Protein AF-X1EUC3-F1 (afdb_monomer)

Radius of gyration: 13.88 Å; Cα contacts (8 Å, |Δi|>4): 85; chains: 1; bounding box: 26×24×37 Å

Nearest PDB structures (foldseek):
  5jtg-assembly1_C  TM=8.549E-01  e=1.535E-03  Thermotoga maritima MSB8
  3jcg-assembly1_B  TM=8.493E-01  e=1.352E-03  Thermotoga maritima
  3jcf-assembly1_A  TM=8.584E-01  e=1.635E-03  Thermotoga maritima
  2iub-assembly2_J  TM=8.535E-01  e=2.105E-03  Thermotoga maritima
  5jrw-assembly1_C  TM=8.646E-01  e=2.389E-03  Thermotoga maritima MSB8

Solvent-accessible surface area (backbone atoms only — not comparable to full-atom values): 4568 Å² total; per-residue (Å²): 131,80,78,84,86,63,68,45,72,69,58,46,50,52,46,59,76,77,41,93,66,59,69,68,62,50,54,52,53,65,45,93,82,71,75,69,47,76,48,84,53,98,76,36,37,42,34,35,45,73,48,80,44,75,40,80,90,80,72,44,74,42,84,44,78,48,75,46,80,48,111

Secondary structure (DSSP, 8-state):
--------HHHHHHHHHHS---HHHHHHHH-S----EEEE-SS-EEEEEEEEEEETTTTEEEEEEEEEEE-

InterPro domains:
  IPR002523 Mg2+ transporter protein, CorA-like/Zinc transport protein ZntB [PF01544] (5-70)
  IPR045861 CorA, cytoplasmic domain [SSF143865] (5-71)

pLDDT: mean 90.84, std 12.23, range [38.88, 98.31]

Sequence (71 aa):
MAGSNQPTEQETEHLAQNYHFHPLDLDDCLSRIQRPKIDEYKDYLFLVFHFPVFNKLARTTTASQLSVFIG

Foldseek 3Di:
DPPCPQDDPVNLVVCVVPDVDDVVLSVVSNDPDDDFDWDDDPPWIKTKDWDWDADPVVRDIDIDIDIDIGD

Mean predicted aligned error: 4.33 Å

Organism: NCBI:txid412755

Structure (mmCIF, N/CA/C/O backbone):
data_AF-X1EUC3-F1
#
_entry.id   AF-X1EUC3-F1
#
loop_
_atom_site.group_PDB
_atom_site.id
_atom_site.type_symbol
_atom_site.label_atom_id
_atom_site.label_alt_id
_atom_site.label_comp_id
_atom_site.label_asym_id
_atom_site.label_entity_id
_atom_site.label_seq_id
_atom_site.pdbx_PDB_ins_code
_atom_site.Cartn_x
_atom_site.Cartn_y
_atom_site.Cartn_z
_atom_site.occupancy
_atom_site.B_iso_or_equiv
_atom_site.auth_seq_id
_atom_site.auth_comp_id
_atom_site.auth_asym_id
_atom_site.auth_atom_id
_atom_site.pdbx_PDB_model_num
ATOM 1 N N . MET A 1 1 ? 6.463 11.060 -18.872 1.00 38.88 1 MET A N 1
ATOM 2 C CA . MET A 1 1 ? 6.367 11.467 -17.458 1.00 38.88 1 MET A CA 1
ATOM 3 C C . MET A 1 1 ? 5.163 10.735 -16.879 1.00 38.88 1 MET A C 1
ATOM 5 O O . MET A 1 1 ? 4.050 11.201 -17.067 1.00 38.88 1 MET A O 1
ATOM 9 N N . ALA A 1 2 ? 5.336 9.523 -16.341 1.00 45.09 2 ALA A N 1
ATOM 10 C CA . ALA A 1 2 ? 4.239 8.867 -15.626 1.00 45.09 2 ALA A CA 1
ATOM 11 C C . ALA A 1 2 ? 3.984 9.701 -14.366 1.00 45.09 2 ALA A C 1
ATOM 13 O O . ALA A 1 2 ? 4.937 9.968 -13.635 1.00 45.09 2 ALA A O 1
ATOM 14 N N . GLY A 1 3 ? 2.758 10.193 -14.179 1.00 45.12 3 GLY A N 1
ATOM 15 C CA . GLY A 1 3 ? 2.391 10.918 -12.966 1.00 45.12 3 GLY A CA 1
ATOM 16 C C . GLY A 1 3 ? 2.770 10.071 -11.757 1.00 45.12 3 GLY A C 1
ATOM 17 O O . GLY A 1 3 ? 2.468 8.879 -11.718 1.00 45.12 3 GLY A O 1
ATOM 18 N N . SER A 1 4 ? 3.506 10.659 -10.822 1.00 54.72 4 SER A N 1
ATOM 19 C CA . SER A 1 4 ? 3.872 10.007 -9.570 1.00 54.72 4 SER A CA 1
ATOM 20 C C . SER A 1 4 ? 2.619 9.884 -8.705 1.00 54.72 4 SER A C 1
ATOM 22 O O . SER A 1 4 ? 2.417 10.684 -7.803 1.00 54.72 4 SER A O 1
ATOM 24 N N . ASN A 1 5 ? 1.759 8.909 -9.000 1.00 69.94 5 ASN A N 1
ATOM 25 C CA . ASN A 1 5 ? 0.611 8.553 -8.165 1.00 69.94 5 ASN A CA 1
ATOM 26 C C . ASN A 1 5 ? 1.078 7.639 -7.018 1.00 69.94 5 ASN A C 1
ATOM 28 O O . ASN A 1 5 ? 0.613 6.510 -6.880 1.00 69.94 5 ASN A O 1
ATOM 32 N N . GLN A 1 6 ? 2.113 8.087 -6.303 1.00 84.00 6 GLN A N 1
ATOM 33 C CA . GLN A 1 6 ? 2.630 7.415 -5.116 1.00 84.00 6 GLN A CA 1
ATOM 34 C C . GLN A 1 6 ? 1.855 7.936 -3.908 1.00 84.00 6 GLN A C 1
ATOM 36 O O . GLN A 1 6 ? 1.684 9.153 -3.829 1.00 84.00 6 GLN A O 1
ATOM 41 N N . PRO A 1 7 ? 1.423 7.056 -2.989 1.00 89.69 7 PRO A N 1
ATOM 42 C CA . PRO A 1 7 ? 0.809 7.488 -1.744 1.00 89.69 7 PRO A CA 1
ATOM 43 C C . PRO A 1 7 ? 1.719 8.460 -0.995 1.00 89.69 7 PRO A C 1
ATOM 45 O O . PRO A 1 7 ? 2.935 8.263 -0.920 1.00 89.69 7 PRO A O 1
ATOM 48 N N . THR A 1 8 ? 1.121 9.513 -0.460 1.00 93.44 8 THR A N 1
ATOM 49 C CA . THR A 1 8 ? 1.799 10.539 0.332 1.00 93.44 8 THR A CA 1
ATOM 50 C C . THR A 1 8 ? 1.453 10.406 1.808 1.00 93.44 8 THR A C 1
ATOM 52 O O . THR A 1 8 ? 0.392 9.894 2.164 1.00 93.44 8 THR A O 1
ATOM 55 N N . GLU A 1 9 ? 2.323 10.930 2.675 1.00 94.50 9 GLU A N 1
ATOM 56 C CA . GLU A 1 9 ? 2.073 10.976 4.123 1.00 94.50 9 GLU A CA 1
ATOM 57 C C . GLU A 1 9 ? 0.730 11.653 4.440 1.00 94.50 9 GLU A C 1
ATOM 59 O O . GLU A 1 9 ? -0.050 11.137 5.236 1.00 94.50 9 GLU A O 1
ATOM 64 N N . GLN A 1 10 ? 0.405 12.744 3.735 1.00 95.94 10 GLN A N 1
ATOM 65 C CA . GLN A 1 10 ? -0.860 13.471 3.893 1.00 95.94 10 GLN A CA 1
ATOM 66 C C . GLN A 1 10 ? -2.086 12.608 3.564 1.00 95.94 10 GLN A C 1
ATOM 68 O O . GLN A 1 10 ? -3.095 12.668 4.266 1.00 95.94 10 GLN A O 1
ATOM 73 N N . GLU A 1 11 ? -2.018 11.794 2.508 1.00 94.62 11 GLU A N 1
ATOM 74 C CA . GLU A 1 11 ? -3.103 10.873 2.154 1.00 94.62 11 GLU A CA 1
ATOM 75 C C . GLU A 1 11 ? -3.244 9.764 3.201 1.00 94.62 11 GLU A C 1
ATOM 77 O O . GLU A 1 11 ? -4.361 9.453 3.614 1.00 94.62 11 GLU A O 1
ATOM 82 N N . THR A 1 12 ? -2.135 9.202 3.690 1.00 94.94 12 THR A N 1
ATOM 83 C CA . THR A 1 12 ? -2.181 8.169 4.737 1.00 94.94 12 THR A CA 1
ATOM 84 C C . THR A 1 12 ? -2.649 8.711 6.087 1.00 94.94 12 THR A C 1
ATOM 86 O O . THR A 1 12 ? -3.403 8.031 6.779 1.00 94.94 12 THR A O 1
ATOM 89 N N . GLU A 1 13 ? -2.297 9.949 6.442 1.00 96.62 13 GLU A N 1
ATOM 90 C CA . GLU A 1 13 ? -2.822 10.634 7.629 1.00 96.62 13 GLU A CA 1
ATOM 91 C C . GLU A 1 13 ? -4.326 10.869 7.514 1.00 96.62 13 GLU A C 1
ATOM 93 O O . GLU A 1 13 ? -5.067 10.637 8.469 1.00 96.62 13 GLU A O 1
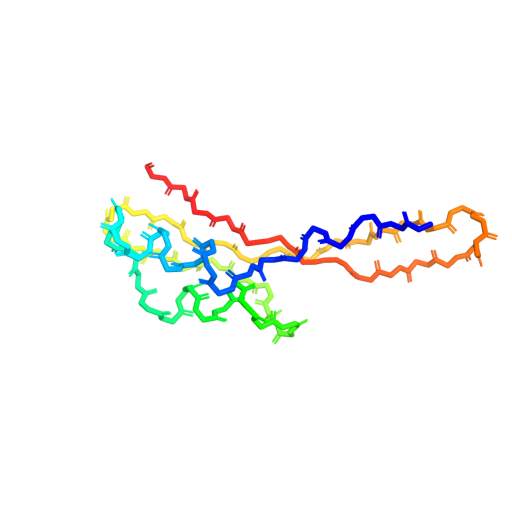ATOM 98 N N . HIS A 1 14 ? -4.801 11.282 6.336 1.00 97.25 1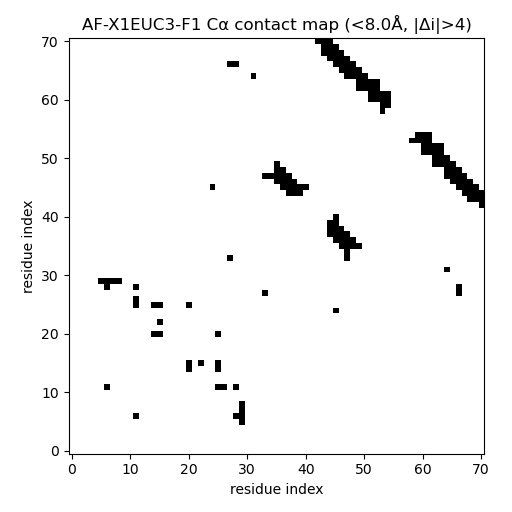4 HIS A N 1
ATOM 99 C CA . HIS A 1 14 ? -6.230 11.415 6.090 1.00 97.25 14 HIS A CA 1
ATOM 100 C C . HIS A 1 14 ? -6.954 10.075 6.292 1.00 97.25 14 HIS A C 1
ATOM 102 O O . HIS A 1 14 ? -8.001 10.041 6.938 1.00 97.25 14 HIS A O 1
ATOM 108 N N . LEU A 1 15 ? -6.395 8.960 5.810 1.00 96.44 15 LEU A N 1
ATOM 109 C CA . LEU A 1 15 ? -6.970 7.635 6.060 1.00 96.44 15 LEU A CA 1
ATOM 110 C C . LEU A 1 15 ? -6.957 7.277 7.554 1.00 96.44 15 LEU A C 1
ATOM 112 O O . LEU A 1 15 ? -7.983 6.835 8.063 1.00 96.44 15 LEU A O 1
ATOM 116 N N . ALA A 1 16 ? -5.857 7.543 8.266 1.00 96.75 16 ALA A N 1
ATOM 117 C CA . ALA A 1 16 ? -5.736 7.300 9.708 1.00 96.75 16 ALA A CA 1
ATOM 118 C C . ALA A 1 16 ? -6.771 8.074 10.543 1.00 96.75 16 ALA A C 1
ATOM 120 O O . ALA A 1 16 ? -7.223 7.599 11.582 1.00 96.75 16 ALA A O 1
ATOM 121 N N . GLN A 1 17 ? -7.132 9.284 10.108 1.00 97.75 17 GLN A N 1
ATOM 122 C CA . GLN A 1 17 ? -8.095 10.138 10.808 1.00 97.75 17 GLN A CA 1
ATOM 123 C C . GLN A 1 17 ? -9.552 9.724 10.573 1.00 97.75 17 GLN A C 1
ATOM 125 O O . GLN A 1 17 ? -10.400 9.990 11.422 1.00 97.75 17 GLN A O 1
ATOM 130 N N . ASN A 1 18 ? -9.854 9.117 9.422 1.00 97.12 18 ASN A N 1
ATOM 131 C CA . ASN A 1 18 ? -11.229 8.827 9.005 1.00 97.12 18 ASN A CA 1
ATOM 132 C C . ASN A 1 18 ? -11.606 7.344 9.126 1.00 97.12 18 ASN A C 1
ATOM 134 O O . ASN A 1 18 ? -12.793 7.024 9.170 1.00 97.12 18 ASN A O 1
ATOM 138 N N . TYR A 1 19 ? -10.621 6.448 9.200 1.00 96.31 19 TYR A N 1
ATOM 139 C CA . TYR A 1 19 ? -10.816 5.002 9.263 1.00 96.31 19 TYR A CA 1
ATOM 140 C C . TYR A 1 19 ? -9.944 4.381 10.356 1.00 96.31 19 TYR A C 1
ATOM 142 O O . TYR A 1 19 ? -8.846 4.849 10.644 1.00 96.31 19 TYR A O 1
ATOM 150 N N . HIS A 1 20 ? -10.404 3.272 10.934 1.00 95.31 20 HIS A N 1
ATOM 151 C CA . HIS A 1 20 ? -9.662 2.521 11.952 1.00 95.31 20 HIS A CA 1
ATOM 152 C C . HIS A 1 20 ? -8.738 1.464 11.325 1.00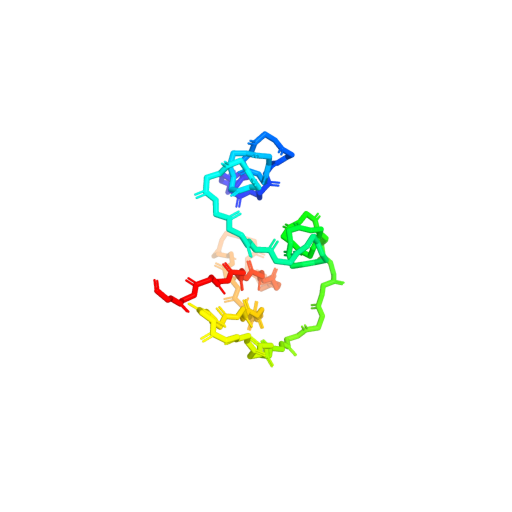 95.31 20 HIS A C 1
ATOM 154 O O . HIS A 1 20 ? -8.748 0.303 11.733 1.00 95.31 20 HIS A O 1
ATOM 160 N N . PHE A 1 21 ? -7.970 1.849 10.304 1.00 97.44 21 PHE A N 1
ATOM 161 C CA . PHE A 1 21 ? -6.985 0.954 9.701 1.00 97.44 21 PHE A CA 1
ATOM 162 C C . PHE A 1 21 ? -5.803 0.727 10.643 1.00 97.44 21 PHE A C 1
ATOM 164 O O . PHE A 1 21 ? -5.418 1.597 11.427 1.00 97.44 21 PHE A O 1
ATOM 171 N N . HIS A 1 22 ? -5.216 -0.462 10.566 1.00 96.88 22 HIS A N 1
ATOM 172 C CA . HIS A 1 22 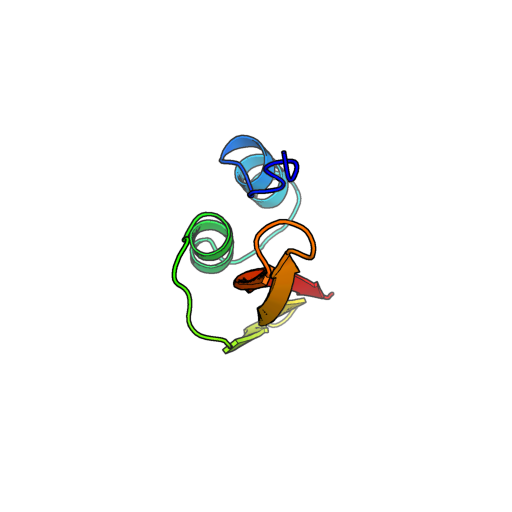? -4.044 -0.817 11.339 1.00 96.88 22 HIS A CA 1
ATOM 173 C C . HIS A 1 22 ? -2.858 0.068 10.909 1.00 96.88 22 HIS A C 1
ATOM 175 O O . HIS A 1 22 ? -2.589 0.168 9.710 1.00 96.88 22 HIS A O 1
ATOM 181 N N . PRO A 1 23 ? -2.102 0.681 11.843 1.00 96.06 23 PRO A N 1
ATOM 182 C CA . PRO A 1 23 ? -1.016 1.603 11.498 1.00 96.06 23 PRO A CA 1
ATOM 183 C C . PRO A 1 23 ? 0.025 1.014 10.537 1.00 96.06 23 PRO A C 1
ATOM 185 O O . PRO A 1 23 ? 0.468 1.694 9.619 1.00 96.06 23 PRO A O 1
ATOM 188 N N . LEU A 1 24 ? 0.347 -0.278 10.684 1.00 95.81 24 LEU A N 1
ATOM 189 C CA . LEU A 1 24 ? 1.289 -0.957 9.783 1.00 95.81 24 LEU A CA 1
ATOM 190 C C . LEU A 1 24 ? 0.788 -1.046 8.331 1.00 95.81 24 LEU A C 1
ATOM 192 O O . LEU A 1 24 ? 1.604 -1.028 7.416 1.00 95.81 24 LEU A O 1
ATOM 196 N N . ASP A 1 25 ? -0.526 -1.110 8.098 1.00 96.44 25 ASP A N 1
ATOM 197 C CA . ASP A 1 25 ? -1.077 -1.149 6.736 1.00 96.44 25 ASP A CA 1
ATOM 198 C C . ASP A 1 25 ? -0.938 0.222 6.048 1.00 96.44 25 ASP A C 1
ATOM 200 O O . ASP A 1 25 ? -0.738 0.317 4.835 1.00 96.44 25 ASP A O 1
ATOM 204 N N . LEU A 1 26 ? -1.017 1.304 6.831 1.00 96.06 26 LEU A N 1
ATOM 205 C CA . LEU A 1 26 ? -0.781 2.668 6.356 1.00 96.06 26 LEU A CA 1
ATOM 206 C C . LEU A 1 26 ? 0.705 2.899 6.060 1.00 96.06 26 LEU A C 1
ATOM 208 O O . LEU A 1 26 ? 1.035 3.423 4.995 1.00 96.06 26 LEU A O 1
ATOM 212 N N . ASP A 1 27 ? 1.598 2.430 6.936 1.00 94.81 27 ASP A N 1
ATOM 213 C CA . ASP A 1 27 ? 3.048 2.453 6.698 1.00 94.81 27 ASP A CA 1
ATOM 214 C C . ASP A 1 27 ? 3.415 1.673 5.421 1.00 94.81 27 ASP A C 1
ATOM 216 O O . ASP A 1 27 ? 4.250 2.1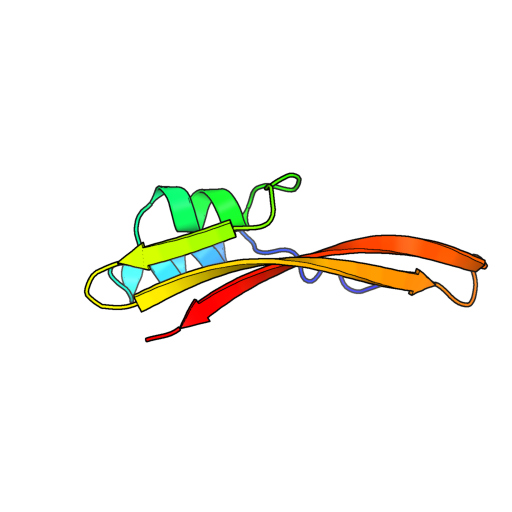01 4.615 1.00 94.81 27 ASP A O 1
ATOM 220 N N . ASP A 1 28 ? 2.737 0.551 5.177 1.00 94.62 28 ASP A N 1
ATOM 221 C CA . ASP A 1 28 ? 2.922 -0.260 3.977 1.00 94.62 28 ASP A CA 1
ATOM 222 C C . ASP A 1 28 ? 2.514 0.457 2.685 1.00 94.62 28 ASP A C 1
ATOM 224 O O . ASP A 1 28 ? 3.081 0.167 1.627 1.00 94.62 28 ASP A O 1
ATOM 228 N N . CYS A 1 29 ? 1.589 1.419 2.746 1.00 93.69 29 CYS A N 1
ATOM 229 C CA . CYS A 1 29 ? 1.233 2.251 1.595 1.00 93.69 29 CYS A CA 1
ATOM 230 C C . CYS A 1 29 ? 2.369 3.203 1.187 1.00 93.69 29 CYS A C 1
ATOM 232 O O . CYS A 1 29 ? 2.511 3.507 0.002 1.00 93.69 29 CYS A O 1
ATOM 234 N N . LEU A 1 30 ? 3.198 3.640 2.141 1.00 92.56 30 LEU A N 1
ATOM 235 C CA . LEU A 1 30 ? 4.352 4.515 1.893 1.00 92.56 30 LEU A CA 1
ATOM 236 C C . LEU A 1 30 ? 5.613 3.725 1.508 1.00 92.56 30 LEU A C 1
ATOM 238 O O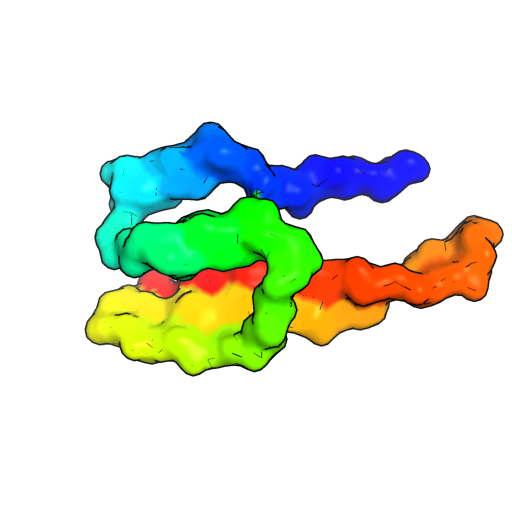 . LEU A 1 30 ? 6.555 4.265 0.918 1.00 92.56 30 LEU A O 1
ATOM 242 N N . SER A 1 31 ? 5.645 2.428 1.817 1.00 87.00 31 SER A N 1
ATOM 243 C CA . SER A 1 31 ? 6.772 1.557 1.499 1.00 87.00 31 SER A CA 1
ATOM 244 C C . SER A 1 31 ? 6.833 1.209 0.010 1.00 87.00 31 SER A C 1
ATOM 246 O O . SER A 1 31 ? 5.893 0.690 -0.592 1.00 87.00 31 SER A O 1
ATOM 248 N N . ARG A 1 32 ? 8.008 1.421 -0.596 1.00 72.69 32 ARG A N 1
ATOM 249 C CA . ARG A 1 32 ? 8.257 1.092 -2.014 1.00 72.69 32 ARG A CA 1
ATOM 250 C C . ARG A 1 32 ? 8.459 -0.403 -2.271 1.00 72.69 32 ARG A C 1
ATOM 252 O O . ARG A 1 32 ? 8.492 -0.806 -3.432 1.00 72.69 32 ARG A O 1
ATOM 259 N N . ILE A 1 33 ? 8.684 -1.203 -1.227 1.00 76.81 33 ILE A N 1
ATOM 260 C CA . ILE A 1 33 ? 9.010 -2.629 -1.344 1.00 76.81 33 ILE A CA 1
ATOM 261 C C . ILE A 1 33 ? 8.213 -3.394 -0.290 1.00 76.81 33 ILE A C 1
ATOM 263 O O . ILE A 1 33 ? 8.742 -3.725 0.769 1.00 76.81 33 ILE A O 1
ATOM 267 N N . GLN A 1 34 ? 6.950 -3.699 -0.591 1.00 88.56 34 GLN A N 1
ATOM 268 C CA . GLN A 1 34 ? 6.181 -4.676 0.179 1.00 88.56 34 GLN A CA 1
ATOM 269 C C . GLN A 1 34 ? 5.958 -5.962 -0.598 1.00 88.56 34 GLN A C 1
ATOM 271 O O . GLN A 1 34 ? 5.832 -5.950 -1.819 1.00 88.56 34 GLN A O 1
ATOM 276 N N . ARG A 1 35 ? 5.935 -7.103 0.099 1.00 92.44 35 ARG A N 1
ATOM 277 C CA . ARG A 1 35 ? 5.584 -8.382 -0.538 1.00 92.44 35 ARG A CA 1
ATOM 278 C C . ARG A 1 35 ? 4.073 -8.416 -0.783 1.00 92.44 35 ARG A C 1
ATOM 280 O O . ARG A 1 35 ? 3.336 -7.916 0.065 1.00 92.44 35 ARG A O 1
ATOM 287 N N . PRO A 1 36 ? 3.600 -9.026 -1.886 1.00 95.00 36 PRO A N 1
ATOM 288 C CA . PRO A 1 36 ? 2.176 -9.255 -2.062 1.00 95.00 36 PRO A CA 1
ATOM 289 C C . PRO A 1 36 ? 1.590 -10.024 -0.879 1.00 95.00 36 PRO A C 1
ATOM 291 O O . PRO A 1 36 ? 2.163 -11.034 -0.460 1.00 95.00 36 PRO A O 1
ATOM 294 N N . LYS A 1 37 ? 0.470 -9.539 -0.349 1.00 96.38 37 LYS A N 1
ATOM 295 C CA . LYS A 1 37 ? -0.188 -10.107 0.831 1.00 96.38 37 LYS A CA 1
ATOM 296 C C . LYS A 1 37 ? -1.679 -9.790 0.853 1.00 96.38 37 LYS A C 1
ATOM 298 O O . LYS A 1 37 ? -2.140 -8.914 0.121 1.00 96.38 37 LYS A O 1
ATOM 303 N N . ILE A 1 38 ? -2.389 -10.531 1.696 1.00 98.06 38 ILE A N 1
ATOM 304 C CA . ILE A 1 38 ? -3.775 -10.293 2.086 1.00 98.06 38 ILE A CA 1
ATOM 305 C C . ILE A 1 38 ? -3.800 -10.413 3.606 1.00 98.06 38 ILE A C 1
ATOM 307 O O . ILE A 1 38 ? -3.534 -11.496 4.127 1.00 98.06 38 ILE A O 1
ATOM 311 N N . ASP A 1 39 ? -4.114 -9.316 4.279 1.00 98.00 39 ASP A N 1
ATOM 312 C CA . ASP A 1 39 ? -4.303 -9.269 5.721 1.00 98.00 39 ASP A CA 1
ATOM 313 C C . ASP A 1 39 ? -5.797 -9.089 6.005 1.00 98.00 39 ASP A C 1
ATOM 315 O O . ASP A 1 39 ? -6.454 -8.199 5.457 1.00 98.00 39 ASP A O 1
ATOM 319 N N . GLU A 1 40 ? -6.346 -9.975 6.830 1.00 98.12 40 GLU A N 1
ATOM 320 C CA . GLU A 1 40 ? -7.757 -9.975 7.206 1.00 98.12 40 GLU A CA 1
ATOM 321 C C . GLU A 1 40 ? -7.918 -9.379 8.603 1.00 98.12 40 GLU A C 1
ATOM 323 O O . GLU A 1 40 ? -7.357 -9.877 9.582 1.00 98.12 40 GLU A O 1
ATOM 328 N N . TYR A 1 41 ? -8.717 -8.321 8.689 1.00 97.19 41 TYR A N 1
ATOM 329 C CA . TYR A 1 41 ? -9.153 -7.721 9.939 1.00 97.19 41 TYR A CA 1
ATOM 330 C C . TYR A 1 41 ? -10.663 -7.891 10.081 1.00 97.19 41 TYR A C 1
ATOM 332 O O . TYR A 1 41 ? -11.370 -8.239 9.139 1.00 97.19 41 TYR A O 1
ATOM 340 N N . LYS A 1 42 ? -11.177 -7.623 11.283 1.00 96.50 42 LYS A N 1
ATOM 341 C CA . LYS A 1 42 ? -12.604 -7.785 11.585 1.00 96.50 42 LYS A CA 1
ATOM 342 C C . LYS A 1 42 ? -13.512 -6.980 10.645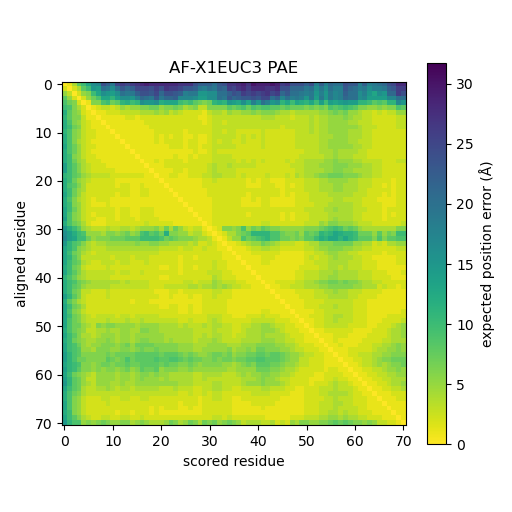 1.00 96.50 42 LYS A C 1
ATOM 344 O O . LYS A 1 42 ? -14.581 -7.465 10.288 1.00 96.50 42 LYS A O 1
ATOM 349 N N . ASP A 1 43 ? -13.085 -5.770 10.287 1.00 95.94 43 ASP A N 1
ATOM 350 C CA . ASP A 1 43 ? -13.925 -4.786 9.597 1.00 95.94 43 ASP A CA 1
ATOM 351 C C . ASP A 1 43 ? -13.453 -4.484 8.161 1.00 95.94 43 ASP A C 1
ATOM 353 O O . ASP A 1 43 ? -14.138 -3.761 7.444 1.00 95.94 43 ASP A O 1
ATOM 357 N N . TYR A 1 44 ? -12.298 -5.009 7.727 1.00 98.00 44 TYR A N 1
ATOM 358 C CA . TYR A 1 44 ? -11.772 -4.799 6.374 1.00 98.00 44 TYR A CA 1
ATOM 359 C C . TYR A 1 44 ? -10.693 -5.830 5.988 1.00 98.00 44 TYR A C 1
ATOM 361 O O . TYR A 1 44 ? -10.093 -6.488 6.838 1.00 98.00 44 TYR A O 1
ATOM 369 N N . LEU A 1 45 ? -10.409 -5.926 4.688 1.00 98.31 45 LEU A N 1
ATOM 370 C CA . LEU A 1 45 ? -9.250 -6.611 4.115 1.00 98.31 45 LEU A CA 1
ATOM 371 C C . LEU A 1 45 ? -8.222 -5.591 3.626 1.00 98.31 45 LEU A C 1
ATOM 373 O O . LEU A 1 45 ? -8.593 -4.620 2.961 1.00 98.31 45 LEU A O 1
ATOM 377 N N . PHE A 1 46 ? -6.940 -5.847 3.879 1.00 98.25 46 PHE A N 1
ATOM 378 C CA . PHE A 1 46 ? -5.830 -5.108 3.284 1.00 98.25 46 PHE A CA 1
ATOM 379 C C . PHE A 1 46 ? -5.062 -5.986 2.302 1.00 98.25 46 PHE A C 1
ATOM 381 O O . PHE A 1 46 ? -4.651 -7.096 2.632 1.00 98.25 46 PHE A O 1
ATOM 388 N N . LEU A 1 47 ? -4.868 -5.503 1.077 1.00 97.81 47 LEU A N 1
ATOM 389 C CA . LEU A 1 47 ? -4.198 -6.242 0.015 1.00 97.81 47 LEU A CA 1
ATOM 390 C C . LEU A 1 47 ? -3.053 -5.426 -0.567 1.00 97.81 47 LEU A C 1
ATOM 392 O O . LEU A 1 47 ? -3.215 -4.245 -0.865 1.00 97.81 47 LEU A O 1
ATOM 396 N N . VAL A 1 48 ? -1.929 -6.092 -0.824 1.00 96.19 48 VAL A N 1
ATOM 397 C CA . VAL A 1 48 ? -0.816 -5.539 -1.603 1.00 96.19 48 VAL A CA 1
ATOM 398 C C . VAL A 1 48 ? -0.650 -6.375 -2.866 1.00 96.19 48 VAL A C 1
ATOM 400 O O . VAL A 1 48 ? -0.373 -7.572 -2.802 1.00 96.19 48 VAL A O 1
ATOM 403 N N . PHE A 1 49 ? -0.789 -5.743 -4.029 1.00 93.88 49 PHE A N 1
ATOM 404 C CA . PHE A 1 49 ? -0.598 -6.362 -5.339 1.00 93.88 49 PHE A CA 1
ATOM 405 C C . PHE A 1 49 ? 0.666 -5.856 -6.012 1.00 93.88 49 PHE A C 1
ATOM 407 O O . PHE A 1 49 ? 1.014 -4.685 -5.893 1.00 93.88 49 PHE A O 1
ATOM 414 N N . HIS A 1 50 ? 1.302 -6.729 -6.794 1.00 91.88 50 HIS A N 1
ATOM 415 C CA . HIS A 1 50 ? 2.374 -6.367 -7.719 1.00 91.88 50 HIS A CA 1
ATOM 416 C C . HIS A 1 50 ? 1.956 -6.715 -9.139 1.00 91.88 50 HIS A C 1
ATOM 418 O O . HIS A 1 50 ? 1.519 -7.836 -9.397 1.00 91.88 50 HIS A O 1
ATOM 424 N N . PHE A 1 51 ? 2.110 -5.778 -10.070 1.00 90.31 51 PHE A N 1
ATOM 425 C CA . PHE A 1 51 ? 1.797 -6.012 -11.477 1.00 90.31 51 PHE A CA 1
ATOM 426 C C . PHE A 1 51 ? 2.781 -5.295 -12.408 1.00 90.31 51 PHE A C 1
ATOM 428 O O . PHE A 1 51 ? 3.332 -4.243 -12.067 1.00 90.31 51 PHE A O 1
ATOM 435 N N . PRO A 1 52 ? 3.037 -5.864 -13.597 1.00 91.62 52 PRO A N 1
ATOM 436 C CA . PRO A 1 52 ? 3.914 -5.248 -14.576 1.00 91.62 52 PRO A CA 1
ATOM 437 C C . PRO A 1 52 ? 3.226 -4.060 -15.255 1.00 91.62 52 PRO A C 1
ATOM 439 O O . PRO A 1 52 ? 2.115 -4.174 -15.770 1.00 91.62 52 PRO A O 1
ATOM 442 N N . VAL A 1 53 ? 3.932 -2.935 -15.342 1.00 91.06 53 VAL A N 1
ATOM 443 C CA . VAL A 1 53 ? 3.550 -1.785 -16.165 1.00 91.06 53 VAL A CA 1
ATOM 444 C C . VAL A 1 53 ? 4.533 -1.678 -17.321 1.00 91.06 53 VAL A C 1
ATOM 446 O O . VAL A 1 53 ? 5.740 -1.524 -17.123 1.00 91.06 53 VAL A O 1
ATOM 449 N N . PHE A 1 54 ? 4.018 -1.780 -18.546 1.00 93.19 54 PHE A N 1
ATOM 450 C CA . PHE A 1 54 ? 4.839 -1.719 -19.750 1.00 93.19 54 PHE A CA 1
ATOM 451 C C . PHE A 1 54 ? 4.978 -0.283 -20.264 1.00 93.19 54 PHE A C 1
ATOM 453 O O . PHE A 1 54 ? 3.996 0.3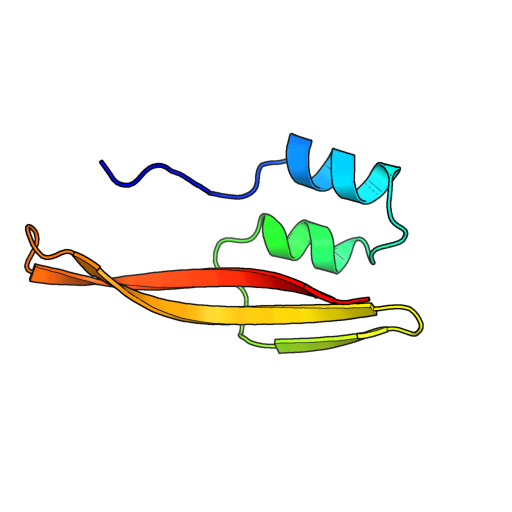58 -20.649 1.00 93.19 54 PHE A O 1
ATOM 460 N N . ASN A 1 55 ? 6.214 0.210 -20.337 1.00 93.56 55 ASN A N 1
ATOM 461 C CA . ASN A 1 55 ? 6.540 1.482 -20.964 1.00 93.56 55 ASN A CA 1
ATOM 462 C C . ASN A 1 55 ? 6.845 1.267 -22.453 1.00 93.56 55 ASN A C 1
ATOM 464 O O . ASN A 1 55 ? 7.923 0.804 -22.826 1.00 93.56 55 ASN A O 1
ATOM 468 N N . LYS A 1 56 ? 5.905 1.664 -23.319 1.00 93.12 56 LYS A N 1
ATOM 469 C CA . LYS A 1 56 ? 6.025 1.496 -24.777 1.00 93.12 56 LYS A CA 1
ATOM 470 C C . LYS A 1 56 ? 7.203 2.257 -25.394 1.00 93.12 56 LYS A C 1
ATOM 472 O O . LYS A 1 56 ? 7.811 1.745 -26.327 1.00 93.12 56 LYS A O 1
ATOM 477 N N . LEU A 1 57 ? 7.516 3.456 -24.891 1.00 94.62 57 LEU A N 1
ATOM 478 C CA . LEU A 1 57 ? 8.587 4.301 -25.434 1.00 94.62 57 LEU A CA 1
ATOM 479 C C . LEU A 1 57 ? 9.966 3.750 -25.065 1.00 94.62 57 LEU A C 1
ATOM 481 O O . LEU A 1 57 ? 10.826 3.614 -25.927 1.00 94.62 57 LEU A O 1
ATOM 485 N N . ALA A 1 58 ? 10.154 3.393 -23.793 1.00 94.50 58 ALA A N 1
ATOM 486 C CA . ALA A 1 58 ? 11.407 2.819 -23.307 1.00 94.50 58 ALA A CA 1
ATOM 487 C C . ALA A 1 58 ? 11.565 1.329 -23.665 1.00 94.50 58 ALA A C 1
ATOM 489 O O . ALA A 1 58 ? 12.657 0.788 -23.539 1.00 94.50 58 ALA A O 1
ATOM 490 N N . ARG A 1 59 ? 10.485 0.667 -24.112 1.00 95.56 59 ARG A N 1
ATOM 491 C CA . ARG A 1 59 ? 10.403 -0.783 -24.365 1.00 95.56 59 ARG A CA 1
ATOM 492 C C . ARG A 1 59 ? 10.814 -1.627 -23.154 1.00 95.56 59 ARG A C 1
ATOM 494 O O . ARG A 1 59 ? 11.388 -2.703 -23.305 1.00 95.56 59 ARG A O 1
ATOM 501 N N . THR A 1 60 ? 10.497 -1.146 -21.958 1.00 95.88 60 THR A N 1
ATOM 502 C CA . THR A 1 60 ? 10.816 -1.801 -20.687 1.00 95.88 60 THR A CA 1
ATOM 503 C C . THR A 1 60 ? 9.557 -2.067 -19.874 1.00 95.88 60 THR A C 1
ATOM 505 O O . THR A 1 60 ? 8.547 -1.374 -20.007 1.00 95.88 60 THR A O 1
ATOM 508 N N . THR A 1 61 ? 9.630 -3.076 -19.009 1.00 94.31 61 THR A N 1
ATOM 509 C CA . THR A 1 61 ? 8.595 -3.392 -18.021 1.00 94.31 61 THR A CA 1
ATOM 510 C C . THR A 1 61 ? 9.114 -3.031 -16.640 1.00 94.31 61 THR A C 1
ATOM 512 O O . THR A 1 61 ? 10.210 -3.444 -16.267 1.00 94.31 61 THR A O 1
ATOM 515 N N . THR A 1 62 ? 8.327 -2.284 -15.875 1.00 90.50 62 THR A N 1
ATOM 516 C CA . THR A 1 62 ? 8.615 -1.962 -14.472 1.00 90.50 62 THR A CA 1
ATOM 517 C C . THR A 1 62 ? 7.558 -2.584 -13.572 1.00 90.50 62 THR A C 1
ATOM 519 O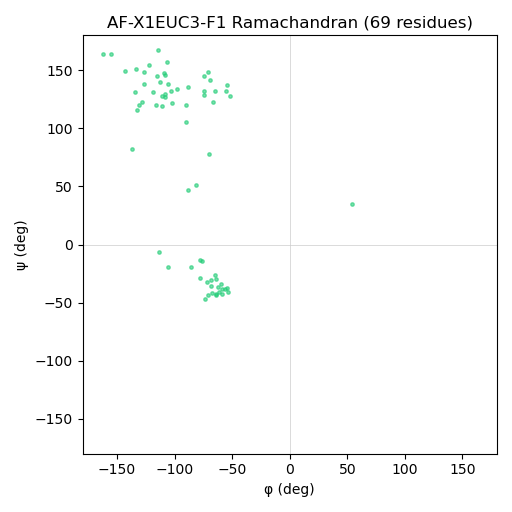 O . THR A 1 62 ? 6.388 -2.635 -13.951 1.00 90.50 62 THR A O 1
ATOM 522 N N . ALA A 1 63 ? 7.948 -3.037 -12.383 1.00 87.50 63 ALA A N 1
ATOM 523 C CA . ALA A 1 63 ? 6.985 -3.449 -11.368 1.00 87.50 63 ALA A CA 1
ATOM 524 C C . ALA A 1 63 ? 6.232 -2.224 -10.826 1.00 87.50 63 ALA A C 1
ATOM 526 O O . ALA A 1 63 ? 6.816 -1.151 -10.658 1.00 87.50 63 ALA A O 1
ATOM 527 N N . SER A 1 64 ? 4.941 -2.391 -10.564 1.00 89.31 64 SER A N 1
ATOM 528 C CA . SER A 1 64 ? 4.093 -1.429 -9.868 1.00 89.31 64 SER A CA 1
ATOM 529 C C . SER A 1 64 ? 3.398 -2.128 -8.707 1.00 89.31 64 SER A C 1
ATOM 531 O O . SER A 1 64 ? 3.117 -3.325 -8.791 1.00 89.31 64 SER A O 1
ATOM 533 N N . GLN A 1 65 ? 3.151 -1.376 -7.637 1.00 90.56 65 GLN A N 1
ATOM 534 C CA . GLN A 1 65 ? 2.464 -1.837 -6.439 1.00 90.56 65 GLN A CA 1
ATOM 535 C C . GLN A 1 65 ? 1.111 -1.132 -6.324 1.00 90.56 65 GLN A C 1
ATOM 537 O O . GLN A 1 65 ? 1.017 0.066 -6.590 1.00 90.56 65 GLN A O 1
ATOM 542 N N . LEU A 1 66 ? 0.083 -1.871 -5.911 1.00 91.88 66 LEU A N 1
ATOM 543 C CA . LEU A 1 66 ? -1.223 -1.328 -5.541 1.00 91.88 66 LEU A CA 1
ATOM 544 C C . LEU A 1 66 ? -1.604 -1.853 -4.159 1.00 91.88 66 LEU A C 1
ATOM 546 O O . LEU A 1 66 ? -1.685 -3.066 -3.972 1.00 91.88 66 LEU A O 1
ATOM 550 N N . SER A 1 67 ? -1.855 -0.933 -3.233 1.00 94.81 67 SER A N 1
ATOM 551 C CA . SER A 1 67 ? -2.407 -1.224 -1.910 1.00 94.81 67 SER A CA 1
ATOM 552 C C . SER A 1 67 ? -3.915 -0.966 -1.925 1.00 94.81 67 SER A C 1
ATOM 554 O O . SER A 1 67 ? -4.355 0.048 -2.469 1.00 94.81 67 SER A O 1
ATOM 556 N N . VAL A 1 68 ? -4.712 -1.883 -1.375 1.00 96.38 68 VAL A N 1
ATOM 557 C CA . VAL A 1 68 ? -6.182 -1.824 -1.410 1.00 96.38 68 VAL A CA 1
ATOM 558 C C . VAL A 1 68 ? -6.750 -2.135 -0.031 1.00 96.38 68 VAL A C 1
ATOM 560 O O . VAL A 1 68 ? -6.404 -3.157 0.553 1.00 96.38 68 VAL A O 1
ATOM 563 N N . PHE A 1 69 ? -7.664 -1.289 0.440 1.00 97.38 69 PHE A N 1
ATOM 564 C CA . PHE A 1 69 ? -8.534 -1.555 1.587 1.00 97.38 69 PHE A CA 1
ATOM 565 C C . PHE A 1 69 ? -9.940 -1.902 1.074 1.00 97.38 69 PHE A C 1
ATOM 567 O O . PHE A 1 69 ? -10.453 -1.204 0.197 1.00 97.38 69 PHE A O 1
ATOM 574 N N . ILE A 1 70 ? -10.555 -2.977 1.577 1.00 97.19 70 ILE A N 1
ATOM 575 C CA . ILE A 1 70 ? -11.911 -3.417 1.193 1.00 97.19 70 ILE A CA 1
ATOM 576 C C . ILE A 1 70 ? -12.737 -3.692 2.451 1.00 97.19 70 ILE A C 1
ATOM 578 O O . ILE A 1 70 ? -12.366 -4.574 3.220 1.00 97.19 70 ILE A O 1
ATOM 582 N N . GLY A 1 71 ? -13.856 -2.985 2.632 1.00 90.56 71 GLY A N 1
ATOM 583 C CA . GLY A 1 71 ? -14.756 -3.104 3.786 1.00 90.56 71 GLY A CA 1
ATOM 584 C C . GLY A 1 71 ? -15.845 -2.043 3.767 1.00 90.56 71 GLY A C 1
ATOM 585 O O . GLY A 1 71 ? -15.578 -0.962 3.194 1.00 90.56 71 GLY A O 1
#